Protein AF-A0A966S948-F1 (afdb_monomer_lite)

Secondary structure (DSSP, 8-state):
----------------THHHHHHHHHHHHHHHHHHHHHHHHS---HHHHHHHHHHHHHHHHHHHHHTT-HHHHHHHHHHHHHH-TT-HHHHHHHHHHHHHHHHHHH-TT--

pLDDT: mean 79.34, std 16.27, range [42.0, 92.38]

Foldseek 3Di:
DDDDDPPPPPDPPPVDLVVQLVVLVVVLVVVVVVLVVVPVVDPDDLLVSLQVNLVSLQVSLVSCLVSVVLVSSVVSLVSSCVSPVPPPVSVVSVVVSVVSNVVCVVPVPDD

Sequence (111 aa):
TRIELIDDVLGVFRIHAASASSSIVRNRDAEMTVVNSHLEKNDFAASTVRRRIGLSHYSAARAFTKANDFHNAWREFVTALRHDPRFLRTYAGLALLLVASLRNFKQPNQR

Structure (mmCIF, N/CA/C/O backbone):
data_AF-A0A966S948-F1
#
_entry.id   AF-A0A966S948-F1
#
loop_
_atom_site.group_PDB
_atom_site.id
_atom_site.type_symbol
_atom_site.label_atom_id
_atom_site.label_alt_id
_atom_site.label_comp_id
_atom_site.label_asym_id
_atom_site.label_entity_id
_atom_site.label_seq_id
_atom_site.pdbx_PDB_ins_code
_atom_site.Cartn_x
_atom_site.Cartn_y
_atom_site.Cartn_z
_atom_site.occupancy
_atom_site.B_iso_or_equiv
_atom_site.auth_seq_id
_atom_site.auth_comp_id
_atom_site.auth_asym_id
_atom_site.auth_atom_id
_atom_site.pdbx_PDB_model_num
ATOM 1 N N . THR A 1 1 ? 0.769 46.404 -10.162 1.00 42.00 1 THR A N 1
ATOM 2 C CA . THR A 1 1 ? 0.210 45.044 -10.306 1.00 42.00 1 THR A CA 1
ATOM 3 C C . THR A 1 1 ? -0.493 44.704 -9.010 1.00 42.00 1 THR A C 1
ATOM 5 O O . THR A 1 1 ? 0.176 44.614 -7.991 1.00 42.00 1 THR A O 1
ATOM 8 N N . ARG A 1 2 ? -1.830 44.684 -9.000 1.00 43.22 2 ARG A N 1
ATOM 9 C CA . ARG A 1 2 ? -2.645 44.494 -7.789 1.00 43.22 2 ARG A CA 1
ATOM 10 C C . ARG A 1 2 ? -3.025 43.016 -7.711 1.00 43.22 2 ARG A C 1
ATOM 12 O O . ARG A 1 2 ? -3.612 42.508 -8.658 1.00 43.22 2 ARG A O 1
ATOM 19 N N . ILE A 1 3 ? -2.630 42.332 -6.642 1.00 50.91 3 ILE A N 1
ATOM 20 C CA . ILE A 1 3 ? -3.091 40.971 -6.349 1.00 50.91 3 ILE A CA 1
ATOM 21 C C . ILE A 1 3 ? -4.321 41.144 -5.460 1.00 50.91 3 ILE A C 1
ATOM 23 O O . ILE A 1 3 ? -4.191 41.579 -4.319 1.00 50.91 3 ILE A O 1
ATOM 27 N N . GLU A 1 4 ? -5.507 40.889 -6.001 1.00 55.06 4 GLU A N 1
ATOM 28 C CA . GLU A 1 4 ? -6.739 40.817 -5.215 1.00 55.06 4 GLU A CA 1
ATOM 29 C C . GLU A 1 4 ? -6.940 39.363 -4.787 1.00 55.06 4 GLU A C 1
ATOM 31 O O . GLU A 1 4 ? -7.069 38.470 -5.625 1.00 55.06 4 GLU A O 1
ATOM 36 N N . LEU A 1 5 ? -6.891 39.120 -3.474 1.00 56.53 5 LEU A N 1
ATOM 37 C CA . LEU A 1 5 ? -7.289 37.845 -2.893 1.00 56.53 5 LEU A CA 1
ATOM 38 C C . LEU A 1 5 ? -8.813 37.768 -2.990 1.00 56.53 5 LEU A C 1
ATOM 40 O O . LEU A 1 5 ? -9.526 38.541 -2.354 1.00 56.53 5 LEU A O 1
ATOM 44 N N . ILE A 1 6 ? -9.300 36.863 -3.827 1.00 58.50 6 ILE A N 1
ATOM 45 C CA . ILE A 1 6 ? -10.716 36.538 -3.911 1.00 58.50 6 ILE A CA 1
ATOM 46 C C . ILE A 1 6 ? -11.078 35.754 -2.640 1.00 58.50 6 ILE A C 1
ATOM 48 O O . ILE A 1 6 ? -10.712 34.588 -2.504 1.00 58.50 6 ILE A O 1
ATOM 52 N N . ASP A 1 7 ? -11.791 36.406 -1.718 1.00 51.66 7 ASP A N 1
ATOM 53 C CA . ASP A 1 7 ? -12.472 35.800 -0.558 1.00 51.66 7 ASP A CA 1
ATOM 54 C C . ASP A 1 7 ? -13.738 35.038 -1.005 1.00 51.66 7 ASP A C 1
ATOM 56 O O . ASP A 1 7 ? -14.817 35.153 -0.418 1.00 51.66 7 ASP A O 1
ATOM 60 N N . ASP A 1 8 ? -13.639 34.265 -2.090 1.00 46.81 8 ASP A N 1
ATOM 61 C CA . ASP A 1 8 ? -14.738 33.404 -2.509 1.00 46.81 8 ASP A CA 1
ATOM 62 C C . ASP A 1 8 ? -14.743 32.191 -1.586 1.00 46.81 8 ASP A C 1
ATOM 64 O O . ASP A 1 8 ? -13.881 31.310 -1.643 1.00 46.81 8 ASP A O 1
ATOM 68 N N . VAL A 1 9 ? -15.681 32.264 -0.647 1.00 54.19 9 VAL A N 1
ATOM 69 C CA . VAL A 1 9 ? -16.114 31.259 0.313 1.00 54.19 9 VAL A CA 1
ATOM 70 C C . VAL A 1 9 ? -15.797 29.857 -0.208 1.00 54.19 9 VAL A C 1
ATOM 72 O O . VAL A 1 9 ? -16.567 29.269 -0.967 1.00 54.19 9 VAL A O 1
ATOM 75 N N . LEU A 1 10 ? -14.661 29.296 0.227 1.00 51.38 10 LEU A N 1
ATOM 76 C CA . LEU A 1 10 ? -14.377 27.875 0.073 1.00 51.38 10 LEU A CA 1
ATOM 77 C C . LEU A 1 10 ? -15.455 27.156 0.875 1.00 51.38 10 LEU A C 1
ATOM 79 O O . LEU A 1 10 ? -15.358 27.027 2.098 1.00 51.38 10 LEU A O 1
ATOM 83 N N . GLY A 1 11 ? -16.532 26.796 0.171 1.00 46.97 11 GLY A N 1
ATOM 84 C CA . GLY A 1 11 ? -17.710 26.156 0.723 1.00 46.97 11 GLY A CA 1
ATOM 85 C C . GLY A 1 11 ? -17.278 25.076 1.693 1.00 46.97 11 GLY A C 1
ATOM 86 O O . GLY A 1 11 ? -16.327 24.352 1.406 1.00 46.97 11 GLY A O 1
ATOM 87 N N . VAL A 1 12 ? -17.937 25.040 2.855 1.00 45.03 12 VAL A N 1
ATOM 88 C CA . VAL A 1 12 ? -17.669 24.127 3.970 1.00 45.03 12 VAL A CA 1
ATOM 89 C C . VAL A 1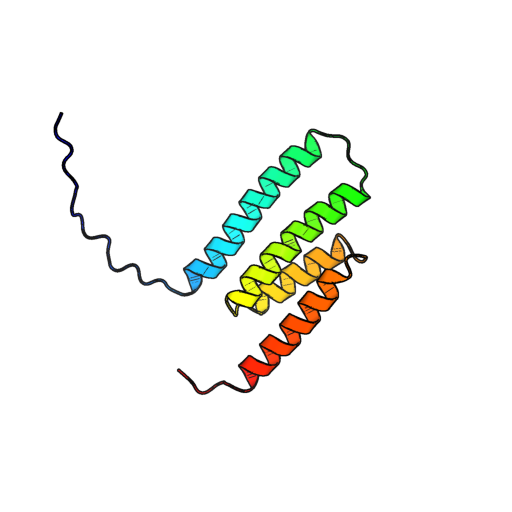 12 ? -17.127 22.810 3.427 1.00 45.03 12 VAL A C 1
ATOM 91 O O . VAL A 1 12 ? -17.894 21.987 2.919 1.00 45.03 12 VAL A O 1
ATOM 94 N N . PHE A 1 13 ? -15.804 22.623 3.497 1.00 43.25 13 PHE A N 1
ATOM 95 C CA . PHE A 1 13 ? -15.176 21.353 3.170 1.00 43.25 13 PHE A CA 1
ATOM 96 C C . PHE A 1 13 ? -15.642 20.398 4.261 1.00 43.25 13 PHE A C 1
ATOM 98 O O . PHE A 1 13 ? -15.002 20.213 5.294 1.00 43.25 13 PHE A O 1
ATOM 105 N N . ARG A 1 14 ? -16.818 19.804 4.054 1.00 44.94 14 ARG A N 1
ATOM 106 C CA . ARG A 1 14 ? -17.209 18.575 4.715 1.00 44.94 14 ARG A CA 1
ATOM 107 C C . ARG A 1 14 ? -16.160 17.575 4.273 1.00 44.94 14 ARG A C 1
ATOM 109 O O . ARG A 1 14 ? -16.240 17.017 3.182 1.00 44.94 14 ARG A O 1
ATOM 116 N N . ILE A 1 15 ? -15.141 17.399 5.109 1.00 50.19 15 ILE A N 1
ATOM 117 C CA . ILE A 1 15 ? -14.165 16.321 5.011 1.00 50.19 15 ILE A CA 1
ATOM 118 C C . ILE A 1 15 ? -14.958 15.037 5.269 1.00 50.19 15 ILE A C 1
ATOM 120 O O . ILE A 1 15 ? -14.963 14.473 6.358 1.00 50.19 15 ILE A O 1
ATOM 124 N N . HIS A 1 16 ? -15.747 14.618 4.283 1.00 47.25 16 HIS A N 1
ATOM 125 C CA . HIS A 1 16 ? -16.389 13.324 4.289 1.00 47.25 16 HIS A CA 1
ATOM 126 C C . HIS A 1 16 ? -15.262 12.296 4.315 1.00 47.25 16 HIS A C 1
ATOM 128 O O . HIS A 1 16 ? -14.290 12.430 3.574 1.00 47.25 16 HIS A O 1
ATOM 134 N N . ALA A 1 17 ? -15.378 11.271 5.159 1.00 48.88 17 ALA A N 1
ATOM 135 C CA . ALA A 1 17 ? -14.392 10.195 5.296 1.00 48.88 17 ALA A CA 1
ATOM 136 C C . ALA A 1 17 ? -13.989 9.548 3.946 1.00 48.88 17 ALA A C 1
ATOM 138 O O . ALA A 1 17 ? -12.901 8.993 3.825 1.00 48.88 17 ALA A O 1
ATOM 139 N N . ALA A 1 18 ? -14.806 9.719 2.899 1.00 51.31 18 ALA A N 1
ATOM 140 C CA . ALA A 1 18 ? -14.480 9.408 1.506 1.00 51.31 18 ALA A CA 1
ATOM 141 C C . ALA A 1 18 ? -13.201 10.100 0.973 1.00 51.31 18 ALA A C 1
ATOM 143 O O . ALA A 1 18 ? -12.548 9.579 0.071 1.00 51.31 18 ALA A O 1
ATOM 144 N N . SER A 1 19 ? -12.811 11.247 1.536 1.00 58.31 19 SER A N 1
ATOM 145 C CA . SER A 1 19 ? -11.645 12.035 1.119 1.00 58.31 19 SER A CA 1
ATOM 146 C C . SER A 1 19 ? -10.313 11.365 1.478 1.00 58.31 19 SER A C 1
ATOM 148 O O . SER A 1 19 ? -9.369 11.413 0.691 1.00 58.31 19 SER A O 1
ATOM 150 N N . ALA A 1 20 ? -10.242 10.680 2.626 1.00 61.56 20 ALA A N 1
ATOM 151 C CA . ALA A 1 20 ? -9.003 10.070 3.110 1.00 61.56 20 ALA A CA 1
ATOM 152 C C . ALA A 1 20 ? -8.657 8.780 2.352 1.00 61.56 20 ALA A C 1
ATOM 154 O O . ALA A 1 20 ? -7.533 8.618 1.888 1.00 61.56 20 ALA A O 1
ATOM 155 N N . SER A 1 21 ? -9.620 7.879 2.144 1.00 61.50 21 SER A N 1
ATOM 156 C CA . SER A 1 21 ? -9.361 6.671 1.350 1.00 61.50 21 SER A CA 1
ATOM 157 C C . SER A 1 21 ? -9.069 7.026 -0.109 1.00 61.50 21 SER A C 1
ATOM 159 O O . SER A 1 21 ? -8.136 6.489 -0.700 1.00 61.50 21 SER A O 1
ATOM 161 N N . SER A 1 22 ? -9.799 7.994 -0.676 1.00 74.44 22 SER A N 1
ATOM 162 C CA . SER A 1 22 ? -9.550 8.488 -2.034 1.00 74.44 22 SER A CA 1
ATOM 163 C C . SER A 1 22 ? -8.160 9.124 -2.180 1.00 74.44 22 SER A C 1
ATOM 165 O O . SER A 1 22 ? -7.487 8.893 -3.185 1.00 74.44 22 SER A O 1
ATOM 167 N N . SER A 1 23 ? -7.686 9.875 -1.179 1.00 83.50 23 SER A N 1
ATOM 168 C CA . SER A 1 23 ? -6.339 10.454 -1.209 1.00 83.50 23 SER A CA 1
ATOM 169 C C . SER A 1 23 ? -5.243 9.395 -1.087 1.00 83.50 23 SER A C 1
ATOM 171 O O . SER A 1 23 ? -4.255 9.482 -1.813 1.00 83.50 23 SER A O 1
ATOM 173 N N . ILE A 1 24 ? -5.435 8.358 -0.262 1.00 87.56 24 ILE A N 1
ATOM 174 C CA . ILE A 1 24 ? -4.488 7.238 -0.140 1.00 87.56 24 ILE A CA 1
ATOM 175 C C . ILE A 1 24 ? -4.389 6.462 -1.459 1.00 87.56 24 ILE A C 1
ATOM 177 O O . ILE A 1 24 ? -3.278 6.189 -1.912 1.00 87.56 24 ILE A O 1
ATOM 181 N N . VAL A 1 25 ? -5.524 6.154 -2.102 1.00 88.94 25 VAL A N 1
ATOM 182 C CA . VAL A 1 25 ? -5.559 5.477 -3.413 1.00 88.94 25 VAL A CA 1
ATOM 183 C C . VAL A 1 25 ? -4.802 6.294 -4.459 1.00 88.94 25 VAL A C 1
ATOM 185 O O . VAL A 1 25 ? -3.879 5.778 -5.083 1.00 88.94 25 VAL A O 1
ATOM 188 N N . ARG A 1 26 ? -5.137 7.584 -4.607 1.00 87.75 26 ARG A N 1
ATOM 189 C CA . ARG A 1 26 ? -4.466 8.464 -5.576 1.00 87.75 26 ARG A CA 1
ATOM 190 C C . ARG A 1 26 ? -2.966 8.574 -5.318 1.00 87.75 26 ARG A C 1
ATOM 192 O O . ARG A 1 26 ? -2.185 8.543 -6.262 1.00 87.75 26 ARG A O 1
ATOM 199 N N . ASN A 1 27 ? -2.561 8.692 -4.053 1.00 89.06 27 ASN A N 1
ATOM 200 C CA . ASN A 1 27 ? -1.152 8.780 -3.688 1.00 89.06 27 ASN A CA 1
ATOM 201 C C . ASN A 1 27 ? -0.398 7.492 -4.041 1.00 89.06 27 ASN A C 1
ATOM 203 O O . ASN A 1 27 ? 0.675 7.557 -4.634 1.00 89.06 27 ASN A O 1
ATOM 207 N N . ARG A 1 28 ? -0.985 6.328 -3.731 1.00 91.75 28 ARG A N 1
ATOM 208 C CA . ARG A 1 28 ? -0.447 5.027 -4.147 1.00 91.75 28 ARG A CA 1
ATOM 209 C C . ARG A 1 28 ? -0.303 4.958 -5.668 1.00 91.75 28 ARG A C 1
ATOM 211 O O . ARG A 1 28 ? 0.736 4.526 -6.145 1.00 91.75 28 ARG A O 1
ATOM 218 N N . ASP A 1 29 ? -1.310 5.379 -6.430 1.00 90.12 29 ASP A N 1
ATOM 219 C CA . ASP A 1 29 ? -1.259 5.328 -7.900 1.00 90.12 29 ASP A CA 1
ATOM 220 C C . ASP A 1 29 ? -0.185 6.224 -8.496 1.00 90.12 29 ASP A C 1
ATOM 222 O O . ASP A 1 29 ? 0.539 5.806 -9.403 1.00 90.12 29 ASP A O 1
ATOM 226 N N . ALA A 1 30 ? -0.037 7.433 -7.959 1.00 88.06 30 ALA A N 1
ATOM 227 C CA . ALA A 1 30 ? 1.037 8.332 -8.350 1.00 88.06 30 ALA A CA 1
ATOM 228 C C . ALA A 1 30 ? 2.411 7.711 -8.045 1.00 88.06 30 ALA A C 1
ATOM 230 O O . ALA A 1 30 ? 3.276 7.668 -8.921 1.00 88.06 3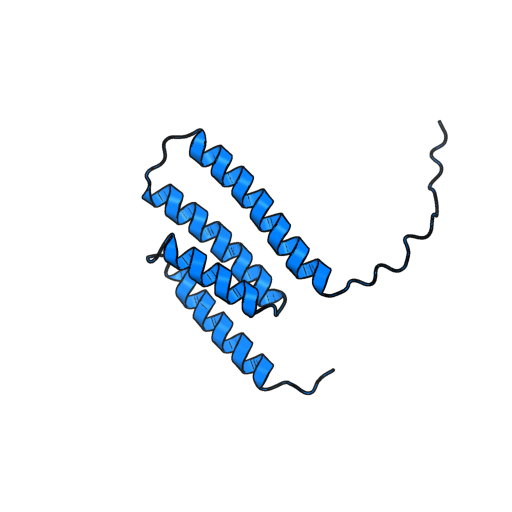0 ALA A O 1
ATOM 231 N N . GLU A 1 3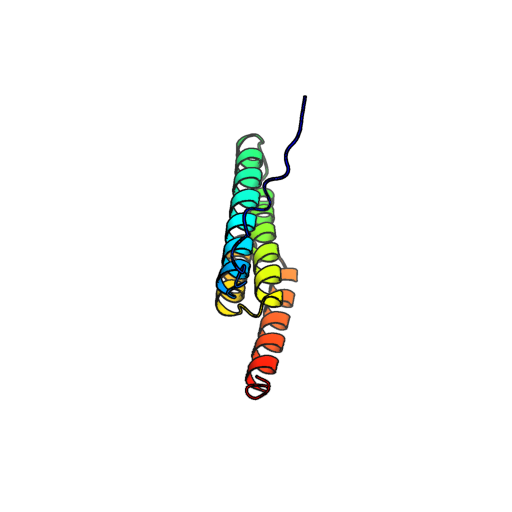1 ? 2.596 7.165 -6.837 1.00 90.12 31 GLU A N 1
ATOM 232 C CA . GLU A 1 31 ? 3.829 6.476 -6.442 1.00 90.12 31 GLU A CA 1
ATOM 233 C C . GLU A 1 31 ? 4.128 5.288 -7.368 1.00 90.12 31 GLU A C 1
ATOM 235 O O . GLU A 1 31 ? 5.240 5.169 -7.884 1.00 90.12 31 GLU A O 1
ATOM 240 N N . MET A 1 32 ? 3.129 4.446 -7.637 1.00 90.94 32 MET A N 1
ATOM 241 C CA . MET A 1 32 ? 3.254 3.277 -8.507 1.00 90.94 32 MET A CA 1
ATOM 242 C C . MET A 1 32 ? 3.565 3.650 -9.952 1.00 90.94 32 MET A C 1
ATOM 244 O O . MET A 1 32 ? 4.370 2.975 -10.585 1.00 90.94 32 MET A O 1
ATOM 248 N N . THR A 1 33 ? 2.997 4.739 -10.466 1.00 92.38 33 THR A N 1
ATOM 249 C CA . THR A 1 33 ? 3.310 5.243 -11.811 1.00 92.38 33 THR A CA 1
ATOM 250 C C . THR A 1 33 ? 4.780 5.645 -11.910 1.00 92.38 33 THR A C 1
ATOM 252 O O . THR A 1 33 ? 5.473 5.255 -12.849 1.00 92.38 33 THR A O 1
ATOM 255 N N . VAL A 1 34 ? 5.292 6.367 -10.907 1.00 89.25 34 VAL A N 1
ATOM 256 C CA . VAL A 1 34 ? 6.708 6.758 -10.851 1.00 89.25 34 VAL A CA 1
ATOM 257 C C . VAL A 1 34 ? 7.602 5.526 -10.734 1.00 89.25 34 VAL A C 1
ATOM 259 O O . VAL A 1 34 ? 8.567 5.401 -11.490 1.00 89.25 34 VAL A O 1
ATOM 262 N N . VAL A 1 35 ? 7.269 4.598 -9.833 1.00 88.69 35 VAL A N 1
ATOM 263 C CA . VAL A 1 35 ? 8.001 3.339 -9.655 1.00 88.69 35 VAL A CA 1
ATOM 264 C C . VAL A 1 35 ? 8.039 2.558 -10.964 1.00 88.69 35 VAL A C 1
ATOM 266 O O . VAL A 1 35 ? 9.130 2.233 -11.417 1.00 88.69 35 VAL A O 1
ATOM 269 N N . ASN A 1 36 ? 6.899 2.330 -11.613 1.00 89.00 36 ASN A N 1
ATOM 270 C CA . ASN A 1 36 ? 6.831 1.598 -12.877 1.00 89.00 36 ASN A CA 1
ATOM 271 C C . ASN A 1 36 ? 7.660 2.286 -13.965 1.00 89.00 36 ASN A C 1
ATOM 273 O O . ASN A 1 36 ? 8.505 1.638 -14.571 1.00 89.00 36 ASN A O 1
ATOM 277 N N . SER A 1 37 ? 7.538 3.609 -14.117 1.00 89.69 37 SER A N 1
ATOM 278 C CA . SER A 1 37 ? 8.334 4.358 -15.099 1.00 89.69 37 SER A CA 1
ATOM 279 C C . SER A 1 37 ? 9.846 4.243 -14.865 1.00 89.69 37 SER A C 1
ATOM 281 O O . SER A 1 37 ? 10.634 4.287 -15.808 1.00 89.69 37 SER A O 1
ATOM 283 N N . HIS A 1 38 ? 10.275 4.102 -13.607 1.00 86.38 38 HIS A N 1
ATOM 284 C CA . HIS A 1 38 ? 11.682 3.927 -13.262 1.00 86.38 38 HIS A CA 1
ATOM 285 C C . HIS A 1 38 ? 12.145 2.484 -13.477 1.00 86.38 38 HIS A C 1
ATOM 287 O O . HIS A 1 38 ? 13.274 2.266 -13.915 1.00 86.38 38 HIS A O 1
ATOM 293 N N . LEU A 1 39 ? 11.279 1.513 -13.183 1.00 88.00 39 LEU A N 1
ATOM 294 C CA . LEU A 1 39 ? 11.542 0.093 -13.395 1.00 88.00 39 LEU A CA 1
ATOM 295 C C . LEU A 1 39 ? 11.576 -0.275 -14.884 1.00 88.00 39 LEU A C 1
ATOM 297 O O . LEU A 1 39 ? 12.333 -1.156 -15.252 1.00 88.00 39 LEU A O 1
ATOM 301 N N . GLU A 1 40 ? 10.806 0.401 -15.737 1.00 89.56 40 GLU A N 1
ATOM 302 C CA . GLU A 1 40 ? 10.828 0.196 -17.194 1.00 89.56 40 GLU A CA 1
ATOM 303 C C . GLU A 1 40 ? 12.095 0.760 -17.852 1.00 89.56 40 GLU A C 1
ATOM 305 O O . GLU A 1 40 ? 12.570 0.229 -18.851 1.00 89.56 40 GLU A O 1
ATOM 310 N N . LYS A 1 41 ? 12.656 1.841 -17.298 1.00 88.12 41 LYS A N 1
ATOM 311 C CA . LYS A 1 41 ? 13.848 2.514 -17.843 1.00 88.12 41 LYS A CA 1
ATOM 312 C C . LYS A 1 41 ? 15.167 1.828 -17.496 1.00 88.12 41 LYS A C 1
ATOM 314 O O . LYS A 1 41 ? 16.186 2.165 -18.089 1.00 88.12 41 LYS A O 1
ATOM 319 N N . ASN A 1 42 ? 15.173 0.938 -16.510 1.00 86.44 42 ASN A N 1
ATOM 320 C CA . ASN A 1 42 ? 16.387 0.344 -15.964 1.00 86.44 42 ASN A CA 1
ATOM 321 C C . ASN A 1 42 ? 16.233 -1.170 -15.886 1.00 86.44 42 ASN A C 1
ATOM 323 O O . ASN A 1 42 ? 15.186 -1.667 -15.481 1.00 86.44 42 ASN A O 1
ATOM 327 N N . ASP A 1 43 ? 17.299 -1.901 -16.189 1.00 88.88 43 ASP A N 1
ATOM 328 C CA . ASP A 1 43 ? 17.265 -3.358 -16.127 1.00 88.88 43 ASP A CA 1
ATOM 329 C C . ASP A 1 43 ? 17.542 -3.837 -14.693 1.00 88.88 43 ASP A C 1
ATOM 331 O O . ASP A 1 43 ? 18.684 -3.962 -14.242 1.00 88.88 43 ASP A O 1
ATOM 335 N N . PHE A 1 44 ? 16.470 -4.020 -13.923 1.00 88.06 44 PHE A N 1
ATOM 336 C CA . PHE A 1 44 ? 16.538 -4.547 -12.565 1.00 88.06 44 PHE A CA 1
ATOM 337 C C . PHE A 1 44 ? 16.216 -6.038 -12.541 1.00 88.06 44 PHE A C 1
ATOM 339 O O . PHE A 1 44 ? 15.310 -6.517 -13.220 1.00 88.06 44 PHE A O 1
ATOM 346 N N . ALA A 1 45 ? 16.862 -6.771 -11.631 1.00 90.50 45 ALA A N 1
ATOM 347 C CA . ALA A 1 45 ? 16.472 -8.146 -11.345 1.00 90.50 45 ALA A CA 1
ATOM 348 C C . ALA A 1 45 ? 14.974 -8.234 -10.986 1.00 90.50 45 ALA A C 1
ATOM 350 O O . ALA A 1 45 ? 14.456 -7.439 -10.194 1.00 90.50 45 ALA A O 1
ATOM 351 N N . ALA A 1 46 ? 14.289 -9.259 -11.499 1.00 86.44 46 ALA A N 1
ATOM 352 C CA . ALA A 1 46 ? 12.855 -9.461 -11.275 1.00 86.44 46 ALA A CA 1
ATOM 353 C C . ALA A 1 46 ? 12.473 -9.527 -9.781 1.00 86.44 46 ALA A C 1
ATOM 355 O O . ALA A 1 46 ? 11.368 -9.142 -9.395 1.00 86.44 46 ALA A O 1
ATOM 356 N N . SER A 1 47 ? 13.386 -9.984 -8.918 1.00 86.69 47 SER A N 1
ATOM 357 C CA . SER A 1 47 ? 13.210 -9.979 -7.460 1.00 86.69 47 SER A CA 1
ATOM 358 C C . SER A 1 47 ? 13.135 -8.562 -6.881 1.00 86.69 47 SER A C 1
ATOM 360 O O . SER A 1 47 ? 12.295 -8.296 -6.022 1.00 86.69 47 SER A O 1
ATOM 362 N N . THR A 1 48 ? 13.961 -7.640 -7.376 1.00 87.38 48 THR A N 1
ATOM 363 C CA . THR A 1 48 ? 13.986 -6.229 -6.969 1.00 87.38 48 THR A CA 1
ATOM 364 C C . THR A 1 48 ? 12.714 -5.511 -7.403 1.00 87.38 48 THR A C 1
ATOM 366 O O . THR A 1 48 ? 12.106 -4.814 -6.591 1.00 87.38 48 THR A O 1
ATOM 369 N N . VAL A 1 49 ? 12.269 -5.743 -8.643 1.00 89.19 49 VAL A N 1
ATOM 370 C CA . VAL A 1 49 ? 10.996 -5.229 -9.182 1.00 89.19 49 VAL A CA 1
ATOM 371 C C . VAL A 1 49 ? 9.831 -5.661 -8.291 1.00 89.19 49 VAL A C 1
ATOM 373 O O . VAL A 1 49 ? 9.102 -4.825 -7.757 1.00 89.19 49 VAL A O 1
ATOM 376 N N . ARG A 1 50 ? 9.704 -6.972 -8.048 1.00 88.50 50 ARG A N 1
ATOM 377 C CA . ARG A 1 50 ? 8.642 -7.549 -7.209 1.00 88.50 50 ARG A CA 1
ATOM 378 C C . ARG A 1 50 ? 8.641 -6.980 -5.795 1.00 88.50 50 ARG A C 1
ATOM 380 O O . ARG A 1 50 ? 7.594 -6.569 -5.299 1.00 88.50 50 ARG A O 1
ATOM 387 N N . ARG A 1 51 ? 9.816 -6.893 -5.168 1.00 89.00 51 ARG A N 1
ATOM 388 C CA . ARG A 1 51 ? 9.973 -6.316 -3.830 1.00 89.00 51 ARG A CA 1
ATOM 389 C C . ARG A 1 51 ? 9.566 -4.845 -3.789 1.00 89.00 51 ARG A C 1
ATOM 391 O O . ARG A 1 51 ? 8.924 -4.421 -2.832 1.00 89.00 51 ARG A O 1
ATOM 398 N N . ARG A 1 52 ? 9.925 -4.055 -4.805 1.00 89.94 52 ARG A N 1
ATOM 399 C CA . ARG A 1 52 ? 9.594 -2.624 -4.852 1.00 89.94 52 ARG A CA 1
ATOM 400 C C . ARG A 1 52 ? 8.092 -2.391 -5.009 1.00 89.94 52 ARG A C 1
ATOM 402 O O . ARG A 1 52 ? 7.547 -1.563 -4.285 1.00 89.94 52 ARG A O 1
ATOM 409 N N . ILE A 1 53 ? 7.437 -3.159 -5.877 1.00 90.31 53 ILE A N 1
ATOM 410 C CA . ILE A 1 53 ? 5.977 -3.133 -6.038 1.00 90.31 53 ILE A CA 1
ATOM 411 C C . ILE A 1 53 ? 5.298 -3.546 -4.722 1.00 90.31 53 ILE A C 1
ATOM 413 O O . ILE A 1 53 ? 4.435 -2.833 -4.212 1.00 90.31 53 ILE A O 1
ATOM 417 N N . GLY A 1 54 ? 5.752 -4.643 -4.105 1.00 91.19 54 GLY A N 1
ATOM 418 C CA . GLY A 1 54 ? 5.234 -5.102 -2.814 1.00 91.19 54 GLY A CA 1
ATOM 419 C C . GLY A 1 54 ? 5.379 -4.063 -1.695 1.00 91.19 54 GLY A C 1
ATOM 420 O O . GLY A 1 54 ? 4.461 -3.883 -0.895 1.00 91.19 54 GLY A O 1
ATOM 421 N N . LEU A 1 55 ? 6.493 -3.324 -1.662 1.00 90.56 55 LEU A N 1
ATOM 422 C CA . LEU A 1 55 ? 6.722 -2.239 -0.700 1.00 90.56 55 LEU A CA 1
ATOM 423 C C . LEU A 1 55 ? 5.734 -1.077 -0.855 1.00 90.56 55 LEU A C 1
ATOM 425 O O . LEU A 1 55 ? 5.303 -0.530 0.160 1.00 90.56 55 LEU A O 1
ATOM 429 N N . SER A 1 56 ? 5.372 -0.717 -2.087 1.00 91.44 56 SER A N 1
ATOM 430 C CA . SER A 1 56 ? 4.406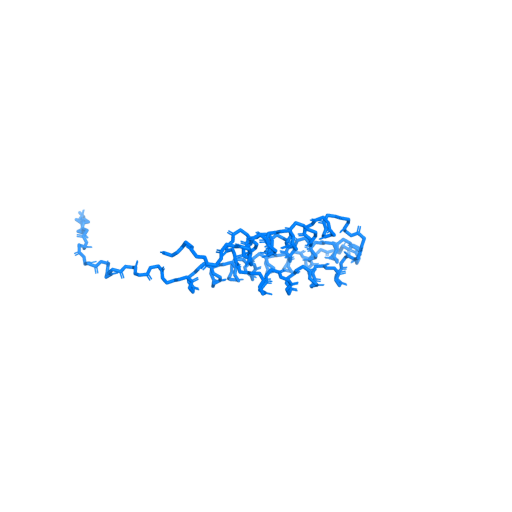 0.357 -2.348 1.00 91.44 56 SER A CA 1
ATOM 431 C C . SER A 1 56 ? 2.989 -0.044 -1.912 1.00 91.44 56 SER A C 1
ATOM 433 O O . SER A 1 56 ? 2.305 0.693 -1.204 1.00 91.44 56 SER A O 1
ATOM 435 N N . HIS A 1 57 ? 2.575 -1.285 -2.187 1.00 91.94 57 HIS A N 1
ATOM 436 C CA . HIS A 1 57 ? 1.312 -1.811 -1.651 1.00 91.94 57 HIS A CA 1
ATOM 437 C C . HIS A 1 57 ? 1.320 -1.895 -0.115 1.00 91.94 57 HIS A C 1
ATOM 439 O O . HIS A 1 57 ? 0.339 -1.548 0.543 1.00 91.94 57 HIS A O 1
ATOM 445 N N . TYR A 1 58 ? 2.445 -2.281 0.492 1.00 92.19 58 TYR A N 1
ATOM 446 C CA . TYR A 1 58 ? 2.596 -2.298 1.949 1.00 92.19 58 TYR A CA 1
ATOM 447 C C . TYR A 1 58 ? 2.495 -0.895 2.577 1.00 92.19 58 TYR A C 1
ATOM 449 O O . TYR A 1 58 ? 1.888 -0.738 3.643 1.00 92.19 58 TYR A O 1
ATOM 457 N N . SER A 1 59 ? 3.074 0.137 1.949 1.00 91.00 59 SER A N 1
ATOM 458 C CA . SER A 1 59 ? 2.989 1.518 2.446 1.00 91.00 59 SER A CA 1
ATOM 459 C C . SER A 1 59 ? 1.541 2.023 2.415 1.00 91.00 59 SER A C 1
ATOM 461 O O . SER A 1 59 ? 1.064 2.561 3.422 1.00 91.00 59 SER A O 1
ATOM 463 N N . ALA A 1 60 ? 0.812 1.746 1.329 1.00 92.06 60 ALA A N 1
ATOM 464 C CA . ALA A 1 60 ? -0.609 2.049 1.192 1.00 92.06 60 ALA A CA 1
ATOM 465 C C . ALA A 1 60 ? -1.458 1.306 2.237 1.00 92.06 60 ALA A C 1
ATOM 467 O O . ALA A 1 60 ? -2.284 1.918 2.915 1.00 92.06 60 ALA A O 1
ATOM 468 N N . ALA A 1 61 ? -1.202 0.012 2.455 1.00 92.12 61 ALA A N 1
ATOM 469 C CA . ALA A 1 61 ? -1.906 -0.789 3.457 1.00 92.12 61 ALA A CA 1
ATOM 470 C C . ALA A 1 61 ? -1.771 -0.210 4.877 1.00 92.12 61 ALA A C 1
ATOM 472 O O . ALA A 1 61 ? -2.742 -0.144 5.640 1.00 92.12 61 ALA A O 1
ATOM 473 N N . ARG A 1 62 ? -0.578 0.286 5.233 1.00 91.50 62 ARG A N 1
ATOM 474 C CA . ARG A 1 62 ? -0.360 0.989 6.508 1.00 91.50 62 ARG A CA 1
ATOM 475 C C . ARG A 1 62 ? -1.136 2.297 6.592 1.00 91.50 62 ARG A C 1
ATOM 477 O O . ARG A 1 62 ? -1.656 2.606 7.663 1.00 91.50 62 ARG A O 1
ATOM 484 N N . ALA A 1 63 ? -1.203 3.061 5.505 1.00 90.50 63 ALA A N 1
ATOM 485 C CA . ALA A 1 63 ? -1.982 4.294 5.466 1.00 90.50 63 ALA A CA 1
ATOM 486 C C . ALA A 1 63 ? -3.479 4.006 5.680 1.00 90.50 63 ALA A C 1
ATOM 488 O O . ALA A 1 63 ? -4.098 4.644 6.530 1.00 90.50 63 ALA A O 1
ATOM 489 N N . PHE A 1 64 ? -4.027 2.977 5.025 1.00 90.25 64 PHE A N 1
ATOM 490 C CA . PHE A 1 64 ? -5.412 2.538 5.239 1.00 90.25 64 PHE A CA 1
ATOM 491 C C . PHE A 1 64 ? -5.672 2.040 6.664 1.00 90.25 64 PHE A C 1
ATOM 493 O O . PHE A 1 64 ? -6.683 2.394 7.263 1.00 90.25 64 PHE A O 1
ATOM 500 N N . THR A 1 65 ? -4.729 1.293 7.250 1.00 89.56 65 THR A N 1
ATOM 501 C CA . THR A 1 65 ? -4.838 0.831 8.646 1.00 89.56 65 THR A CA 1
ATOM 502 C C . THR A 1 65 ? -4.921 2.014 9.615 1.00 89.56 65 THR A C 1
ATOM 504 O O . THR A 1 65 ? -5.724 1.992 10.543 1.00 89.56 65 THR A O 1
ATOM 507 N N . LYS A 1 66 ? -4.136 3.080 9.388 1.00 87.38 66 LYS A N 1
ATOM 508 C CA . LYS A 1 66 ? -4.214 4.320 10.183 1.00 87.38 66 LYS A CA 1
ATOM 509 C C . LYS A 1 66 ? -5.522 5.083 9.971 1.00 87.38 66 LYS A C 1
ATOM 511 O O . LYS A 1 66 ? -5.989 5.736 10.896 1.00 87.38 66 LYS A O 1
ATOM 516 N N . ALA A 1 67 ? -6.103 4.997 8.777 1.00 86.25 67 ALA A N 1
ATOM 517 C CA . ALA A 1 67 ? -7.390 5.601 8.447 1.00 86.25 67 ALA A CA 1
ATOM 518 C C . ALA A 1 67 ? -8.602 4.777 8.938 1.00 86.25 67 ALA A C 1
ATOM 520 O O . ALA A 1 67 ? -9.733 5.148 8.640 1.00 86.25 67 ALA A O 1
ATOM 521 N N . ASN A 1 68 ? -8.386 3.673 9.674 1.00 86.62 68 ASN A N 1
ATOM 522 C CA . ASN A 1 68 ? -9.410 2.691 10.072 1.00 86.62 68 ASN A CA 1
ATOM 523 C C . ASN A 1 68 ? -10.163 2.037 8.896 1.00 86.62 68 ASN A C 1
ATOM 525 O O . ASN A 1 68 ? -11.192 1.391 9.091 1.00 86.62 68 ASN A O 1
ATOM 529 N N . ASP A 1 69 ? -9.639 2.150 7.675 1.00 87.31 69 ASP A N 1
ATOM 530 C CA . ASP A 1 69 ? -10.192 1.503 6.488 1.00 87.31 69 ASP A CA 1
ATOM 531 C C . ASP A 1 69 ? -9.599 0.097 6.352 1.00 87.31 69 ASP A C 1
ATOM 533 O O . ASP A 1 69 ? -8.681 -0.174 5.571 1.00 87.31 69 ASP A O 1
ATOM 537 N N . PHE A 1 70 ? -10.091 -0.816 7.187 1.00 87.75 70 PHE A N 1
ATOM 538 C CA . PHE A 1 70 ? -9.545 -2.169 7.270 1.00 87.75 70 PHE A CA 1
ATOM 539 C C . PHE A 1 70 ? -9.809 -3.008 6.017 1.00 87.75 70 PHE A C 1
ATOM 541 O O . PHE A 1 70 ? -9.017 -3.898 5.707 1.00 87.75 70 PHE A O 1
ATOM 548 N N . HIS A 1 71 ? -10.885 -2.716 5.279 1.00 87.25 71 HIS A N 1
ATOM 549 C CA . HIS A 1 71 ? -11.214 -3.427 4.046 1.00 87.25 71 HIS A CA 1
ATOM 550 C C . HIS A 1 71 ? -10.152 -3.171 2.971 1.00 87.25 71 HIS A C 1
ATOM 552 O O . HIS A 1 71 ? -9.580 -4.115 2.419 1.00 87.25 71 HIS A O 1
ATOM 558 N N . ASN A 1 72 ? -9.830 -1.897 2.721 1.00 89.19 72 ASN A N 1
ATOM 559 C CA . ASN A 1 72 ? -8.788 -1.548 1.761 1.00 89.19 72 ASN A CA 1
ATOM 560 C C . ASN A 1 72 ? -7.394 -1.933 2.273 1.00 89.19 72 ASN A C 1
ATOM 562 O O . ASN A 1 72 ? -6.589 -2.439 1.492 1.00 89.19 72 ASN A O 1
ATOM 566 N N . ALA A 1 73 ? -7.124 -1.799 3.579 1.00 91.06 73 ALA A N 1
ATOM 567 C CA . ALA A 1 73 ? -5.862 -2.247 4.170 1.00 91.06 73 ALA A CA 1
ATOM 568 C C . ALA A 1 73 ? -5.603 -3.740 3.922 1.00 91.06 73 ALA A C 1
ATOM 570 O O . ALA A 1 73 ? -4.510 -4.110 3.493 1.00 91.06 73 ALA A O 1
ATOM 571 N N . TRP A 1 74 ? -6.610 -4.593 4.147 1.00 91.06 74 TRP A N 1
ATOM 572 C CA . TRP A 1 74 ? -6.499 -6.033 3.914 1.00 91.06 74 TRP A CA 1
ATOM 573 C C . TRP A 1 74 ? -6.166 -6.341 2.454 1.00 91.06 74 TRP A C 1
ATOM 575 O O . TRP A 1 74 ? -5.230 -7.092 2.177 1.00 91.06 74 TRP A O 1
ATOM 585 N N . ARG A 1 75 ? -6.887 -5.718 1.512 1.00 91.75 75 ARG A N 1
ATOM 586 C CA . ARG A 1 75 ? -6.652 -5.911 0.076 1.00 91.75 75 ARG A CA 1
ATOM 587 C C . ARG A 1 75 ? -5.221 -5.541 -0.318 1.00 91.75 75 ARG A C 1
ATOM 589 O O . ARG A 1 75 ? -4.567 -6.319 -1.004 1.00 91.75 75 ARG A O 1
ATOM 596 N N . GLU A 1 76 ? -4.721 -4.397 0.143 1.00 92.31 76 GLU A N 1
ATOM 597 C CA . GLU A 1 76 ? -3.362 -3.941 -0.173 1.00 92.31 76 GLU A CA 1
ATOM 598 C C . GLU A 1 76 ? -2.279 -4.829 0.464 1.00 92.31 76 GLU A C 1
ATOM 600 O O . GLU A 1 76 ? -1.292 -5.156 -0.196 1.00 92.31 76 GLU A O 1
ATOM 605 N N . PHE A 1 77 ? -2.469 -5.314 1.699 1.00 92.19 77 PHE A N 1
ATOM 606 C CA . PHE A 1 77 ? -1.537 -6.278 2.302 1.00 92.19 77 PHE A CA 1
ATOM 607 C C . PHE A 1 77 ? -1.494 -7.609 1.541 1.00 92.19 77 PHE A C 1
ATOM 609 O O . PHE A 1 77 ? -0.413 -8.170 1.353 1.00 92.19 77 PHE A O 1
ATOM 616 N N . VAL A 1 78 ? -2.643 -8.110 1.077 1.00 91.50 78 VAL A N 1
ATOM 617 C CA . VAL A 1 78 ? -2.704 -9.333 0.261 1.00 91.50 78 VAL A CA 1
ATOM 618 C C . VAL A 1 78 ? -1.979 -9.130 -1.069 1.00 91.50 78 VAL A C 1
ATOM 620 O O . VAL A 1 78 ? -1.206 -9.997 -1.479 1.00 91.50 78 VAL A O 1
ATOM 623 N N . THR A 1 79 ? -2.168 -7.985 -1.727 1.00 91.75 79 THR A N 1
ATOM 624 C CA . THR A 1 79 ? -1.444 -7.655 -2.963 1.00 91.75 79 THR A CA 1
ATOM 625 C C . THR A 1 79 ? 0.063 -7.565 -2.718 1.00 91.75 79 THR A C 1
ATOM 627 O O . THR A 1 79 ? 0.838 -8.168 -3.461 1.00 91.75 79 THR A O 1
ATOM 630 N N . ALA A 1 80 ? 0.492 -6.913 -1.633 1.00 90.94 80 ALA A N 1
ATOM 631 C CA . ALA A 1 80 ? 1.901 -6.853 -1.247 1.00 90.94 80 ALA A CA 1
ATOM 632 C C . ALA A 1 80 ? 2.512 -8.254 -1.066 1.00 90.94 80 ALA A C 1
ATOM 634 O O . ALA A 1 80 ? 3.615 -8.515 -1.548 1.00 90.94 80 ALA A O 1
ATOM 635 N N . LEU A 1 81 ? 1.775 -9.171 -0.430 1.00 89.94 81 LEU A N 1
ATOM 636 C CA . LEU A 1 81 ? 2.220 -10.544 -0.196 1.00 89.94 81 LEU A CA 1
ATOM 637 C C . LEU A 1 81 ? 2.312 -11.374 -1.484 1.00 89.94 81 LEU A C 1
ATOM 639 O O . LEU A 1 81 ? 3.211 -12.201 -1.621 1.00 89.94 81 LEU A O 1
ATOM 643 N N . ARG A 1 82 ? 1.408 -11.143 -2.444 1.00 89.94 82 ARG A N 1
ATOM 644 C CA . ARG A 1 82 ? 1.457 -11.795 -3.764 1.00 89.94 82 ARG A CA 1
ATOM 645 C C . ARG A 1 82 ? 2.701 -11.397 -4.557 1.00 89.94 82 ARG A C 1
ATOM 647 O O . ARG A 1 82 ? 3.243 -12.230 -5.278 1.00 89.94 82 ARG A O 1
ATOM 654 N N . HIS A 1 83 ? 3.154 -10.151 -4.424 1.00 88.38 83 HIS A N 1
ATOM 655 C CA . HIS A 1 83 ? 4.362 -9.681 -5.101 1.00 88.38 83 HIS A CA 1
ATOM 656 C C . HIS A 1 83 ? 5.642 -10.134 -4.397 1.00 88.38 83 HIS A C 1
ATOM 658 O O . HIS A 1 83 ? 6.551 -10.632 -5.062 1.00 88.38 83 HIS A O 1
ATOM 664 N N . ASP A 1 84 ? 5.710 -10.004 -3.071 1.00 84.19 84 ASP A N 1
ATOM 665 C CA . ASP A 1 84 ? 6.865 -10.439 -2.286 1.00 84.19 84 ASP A CA 1
ATOM 666 C C . ASP A 1 84 ? 6.443 -11.265 -1.056 1.00 84.19 84 ASP A C 1
ATOM 668 O O . ASP A 1 84 ? 6.249 -10.720 0.038 1.00 84.19 84 ASP A O 1
ATOM 672 N N . PRO A 1 85 ? 6.352 -12.602 -1.193 1.00 80.75 85 PRO A N 1
ATOM 673 C CA . PRO A 1 85 ? 5.982 -13.480 -0.085 1.00 80.75 85 PRO A CA 1
ATOM 674 C C . PRO A 1 85 ? 7.073 -13.582 0.990 1.00 80.75 85 PRO A C 1
ATOM 676 O O . PRO A 1 85 ? 6.800 -14.054 2.095 1.00 80.75 85 PRO A O 1
ATOM 679 N N . ARG A 1 86 ? 8.307 -13.141 0.693 1.00 81.62 86 ARG A N 1
ATOM 680 C CA . ARG A 1 86 ? 9.436 -13.154 1.637 1.00 81.62 86 ARG A CA 1
ATOM 681 C C . ARG A 1 86 ? 9.489 -11.894 2.498 1.00 81.62 86 ARG A C 1
ATOM 683 O O . ARG A 1 86 ? 10.345 -11.790 3.379 1.00 81.62 86 ARG A O 1
ATOM 690 N N . PHE A 1 87 ? 8.585 -10.938 2.287 1.00 78.94 87 PHE A N 1
ATOM 691 C CA . PHE A 1 87 ? 8.567 -9.712 3.066 1.00 78.94 87 PHE A CA 1
ATOM 692 C C . PHE A 1 87 ? 7.966 -9.958 4.459 1.00 78.94 87 PHE A C 1
ATOM 694 O O . PHE A 1 87 ? 6.780 -9.752 4.700 1.00 78.94 87 PHE A O 1
ATOM 701 N N . LEU A 1 88 ? 8.815 -10.370 5.411 1.00 82.94 88 LEU A N 1
ATOM 702 C CA . LEU A 1 88 ? 8.450 -10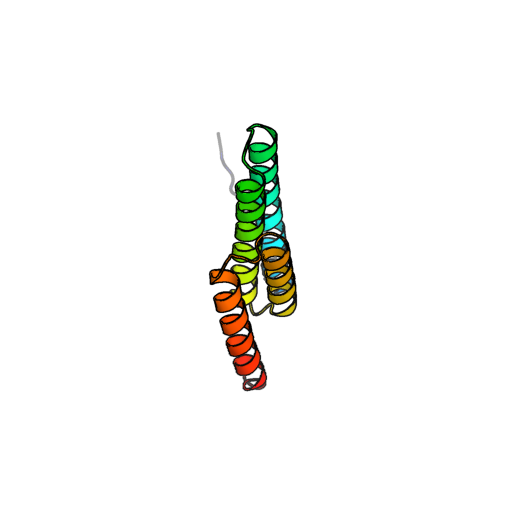.647 6.814 1.00 82.94 88 LEU A CA 1
ATOM 703 C C . LEU A 1 88 ? 7.658 -9.500 7.469 1.00 82.94 88 LEU A C 1
ATOM 705 O O . LEU A 1 88 ? 6.780 -9.721 8.301 1.00 82.94 88 LEU A O 1
ATOM 709 N N . ARG A 1 89 ? 7.929 -8.258 7.052 1.00 83.62 89 ARG A N 1
ATOM 710 C CA . ARG A 1 89 ? 7.229 -7.061 7.537 1.00 83.62 89 ARG A CA 1
ATOM 711 C C . ARG A 1 89 ? 5.743 -7.041 7.155 1.00 83.62 89 ARG A C 1
ATOM 713 O O . ARG A 1 89 ? 4.956 -6.508 7.932 1.00 83.62 89 ARG A O 1
ATOM 720 N N . THR A 1 90 ? 5.338 -7.647 6.034 1.00 85.88 90 THR A N 1
ATOM 721 C CA . THR A 1 90 ? 3.918 -7.774 5.644 1.00 85.88 90 THR A CA 1
ATOM 722 C C . THR A 1 90 ? 3.137 -8.585 6.667 1.00 85.88 90 THR A C 1
ATOM 724 O O . THR A 1 90 ? 2.041 -8.188 7.049 1.00 85.88 90 THR A O 1
ATOM 727 N N . TYR A 1 91 ? 3.718 -9.675 7.172 1.00 87.75 91 TYR A N 1
ATOM 728 C CA . TYR A 1 91 ? 3.077 -10.523 8.178 1.00 87.75 91 TYR A CA 1
ATOM 729 C C . TYR A 1 91 ? 2.898 -9.787 9.508 1.00 87.75 91 TYR A C 1
ATOM 731 O O . TYR A 1 91 ? 1.824 -9.846 10.101 1.00 87.75 91 TYR A O 1
ATOM 739 N N . ALA A 1 92 ? 3.906 -9.020 9.938 1.00 89.19 92 ALA A N 1
ATOM 740 C CA . ALA A 1 92 ? 3.779 -8.153 11.110 1.00 89.19 92 ALA A CA 1
ATOM 741 C C . ALA A 1 92 ? 2.693 -7.077 10.912 1.00 89.19 92 ALA A C 1
ATOM 743 O O . ALA A 1 92 ? 1.916 -6.802 11.825 1.00 89.19 92 ALA A O 1
ATOM 744 N N . GLY A 1 93 ? 2.601 -6.503 9.706 1.00 87.69 93 GLY A N 1
ATOM 745 C CA . GLY A 1 93 ? 1.547 -5.557 9.335 1.00 87.69 93 GLY A CA 1
ATOM 746 C C . GLY A 1 93 ? 0.144 -6.168 9.377 1.00 87.69 93 GLY A C 1
ATOM 747 O O . GLY A 1 93 ? -0.763 -5.557 9.936 1.00 87.69 93 GLY A O 1
ATOM 748 N N . LEU A 1 94 ? -0.022 -7.391 8.867 1.00 89.62 94 LEU A N 1
ATOM 749 C CA . LEU A 1 94 ? -1.278 -8.146 8.931 1.00 89.62 94 LEU A CA 1
ATOM 750 C C . LEU A 1 94 ? -1.673 -8.492 10.370 1.00 89.62 94 LEU A C 1
ATOM 752 O O . LEU A 1 94 ? -2.833 -8.327 10.740 1.00 89.62 94 LEU A O 1
ATOM 756 N N . ALA A 1 95 ? -0.720 -8.921 11.200 1.00 90.12 95 ALA A N 1
ATOM 757 C CA . ALA A 1 95 ? -0.974 -9.175 12.616 1.00 90.12 95 ALA A CA 1
ATOM 758 C C . ALA A 1 95 ? -1.449 -7.899 13.330 1.00 90.12 95 ALA A C 1
ATOM 760 O O . ALA A 1 95 ? -2.436 -7.925 14.065 1.00 90.12 95 ALA A O 1
ATOM 761 N N . LEU A 1 96 ? -0.802 -6.761 13.057 1.00 90.12 96 LEU A N 1
ATOM 762 C CA . LEU A 1 96 ? -1.208 -5.471 13.609 1.00 90.12 96 LEU A CA 1
ATOM 763 C C . LEU A 1 96 ? -2.599 -5.047 13.116 1.00 90.12 96 LEU A C 1
ATOM 765 O O . LEU A 1 96 ? -3.394 -4.542 13.907 1.00 90.12 96 LEU A O 1
ATOM 769 N N . LEU A 1 97 ? -2.908 -5.280 11.837 1.00 90.75 97 LEU A N 1
ATOM 770 C CA . LEU A 1 97 ? -4.228 -5.027 11.262 1.00 90.75 97 LEU A CA 1
ATOM 771 C C . LEU A 1 97 ? -5.309 -5.860 11.960 1.00 90.75 97 LEU A C 1
ATOM 773 O O . LEU A 1 97 ? -6.360 -5.322 12.297 1.00 90.75 97 LEU A O 1
ATOM 777 N N . LEU A 1 98 ? -5.051 -7.145 12.221 1.00 89.81 98 LEU A N 1
ATOM 778 C CA . LEU A 1 98 ? -5.979 -8.015 12.946 1.00 89.81 98 LEU A CA 1
ATOM 779 C C . LEU A 1 98 ? -6.221 -7.511 14.371 1.00 89.81 98 LEU A C 1
ATOM 781 O O . LEU A 1 98 ? -7.371 -7.384 14.783 1.00 89.81 98 LEU A O 1
ATOM 785 N N . VAL A 1 99 ? -5.163 -7.151 15.101 1.00 89.75 99 VAL A N 1
ATOM 786 C CA . VAL A 1 99 ? -5.285 -6.584 16.456 1.00 89.75 99 VAL A CA 1
ATOM 787 C C . VAL A 1 99 ? -6.080 -5.274 16.442 1.00 89.75 99 VAL A C 1
ATOM 789 O O . VAL A 1 99 ? -6.967 -5.084 17.275 1.00 89.75 99 VAL A O 1
ATOM 792 N N . ALA A 1 100 ? -5.799 -4.379 15.491 1.00 86.44 100 ALA A N 1
ATOM 793 C CA . ALA A 1 100 ? -6.508 -3.108 15.349 1.00 86.44 100 ALA A CA 1
ATOM 794 C C . ALA A 1 100 ? -7.989 -3.310 14.991 1.00 86.44 100 ALA A C 1
ATOM 796 O O . ALA A 1 100 ? -8.859 -2.672 15.584 1.00 86.44 100 ALA A O 1
ATOM 797 N N . SER A 1 101 ? -8.273 -4.240 14.079 1.00 85.88 101 SER A N 1
ATOM 798 C CA . SER A 1 101 ? -9.629 -4.614 13.680 1.00 85.88 101 SER A CA 1
ATOM 799 C C . SER A 1 101 ? -10.418 -5.154 14.875 1.00 85.88 101 SER A C 1
ATOM 801 O O . SER A 1 101 ? -11.473 -4.618 15.210 1.00 85.88 101 SER A O 1
ATOM 803 N N . LEU A 1 102 ? -9.863 -6.128 15.609 1.00 85.94 102 LEU A N 1
ATOM 804 C CA . LEU A 1 102 ? -10.484 -6.702 16.811 1.00 85.94 102 LEU A CA 1
ATOM 805 C C . LEU A 1 102 ? -10.737 -5.656 17.903 1.00 85.94 102 LEU A C 1
ATOM 807 O O . LEU A 1 102 ? -11.780 -5.675 18.559 1.00 85.94 102 LEU A O 1
ATOM 811 N N . ARG A 1 103 ? -9.804 -4.717 18.091 1.00 84.38 103 ARG A N 1
ATOM 812 C CA . ARG A 1 103 ? -9.972 -3.615 19.043 1.00 84.38 103 ARG A CA 1
ATOM 813 C C . ARG A 1 103 ? -11.132 -2.697 18.649 1.00 84.38 103 ARG A C 1
ATOM 815 O O . ARG A 1 103 ? -11.913 -2.339 19.527 1.00 84.38 103 ARG A O 1
ATOM 822 N N . ASN A 1 104 ? -11.276 -2.368 17.364 1.00 77.81 104 ASN A N 1
ATOM 823 C CA . ASN A 1 104 ? -12.410 -1.576 16.877 1.00 77.81 104 ASN A CA 1
ATOM 824 C C . ASN A 1 104 ? -13.741 -2.332 16.999 1.00 77.81 104 ASN A C 1
ATOM 826 O O . ASN A 1 104 ? -14.731 -1.731 17.404 1.00 77.81 104 ASN A O 1
ATOM 830 N N . PHE A 1 105 ? -13.772 -3.649 16.759 1.00 71.81 105 PHE A N 1
ATOM 831 C CA . PHE A 1 105 ? -14.974 -4.464 17.002 1.00 71.81 105 PHE A CA 1
ATOM 832 C C . PHE A 1 105 ? -15.423 -4.446 18.469 1.00 71.81 105 PHE A C 1
ATOM 834 O O . PHE A 1 105 ? -16.617 -4.515 18.745 1.00 71.81 105 PHE A O 1
ATOM 841 N N . LYS A 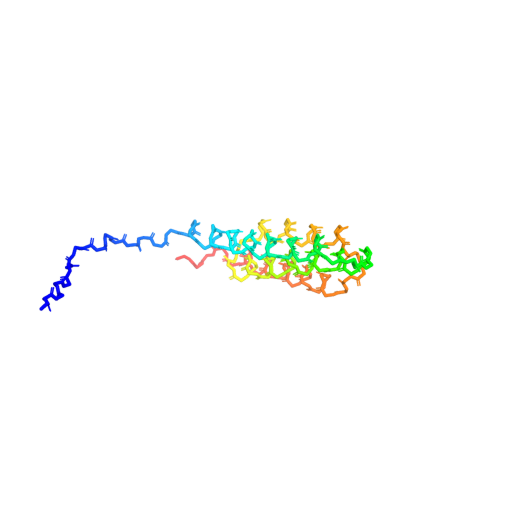1 106 ? -14.483 -4.333 19.416 1.00 69.31 106 LYS A N 1
ATOM 842 C CA . LYS A 1 106 ? -14.784 -4.264 20.853 1.00 69.31 106 LYS A CA 1
ATOM 843 C C . LYS A 1 106 ? -15.241 -2.870 21.317 1.00 69.31 106 LYS A C 1
ATOM 845 O O . LYS A 1 106 ? -15.785 -2.756 22.411 1.00 69.31 106 LYS A O 1
ATOM 850 N N . GLN A 1 107 ? -15.056 -1.821 20.510 1.00 60.88 107 GLN A N 1
ATOM 851 C CA . GLN A 1 107 ? -15.459 -0.441 20.822 1.00 60.88 107 GLN A CA 1
ATOM 852 C C . GLN A 1 107 ? -16.539 0.104 19.861 1.00 60.88 107 GLN A C 1
ATOM 854 O O . GLN A 1 107 ? -16.338 1.157 19.261 1.00 60.88 107 GLN A O 1
ATOM 859 N N . PRO A 1 108 ? -17.715 -0.539 19.712 1.00 56.12 108 PRO A N 1
ATOM 860 C CA . PRO A 1 108 ? -18.748 -0.035 18.806 1.00 56.12 108 PRO A CA 1
ATOM 861 C C . PRO A 1 108 ? -19.470 1.228 19.318 1.00 56.12 108 PRO A C 1
ATOM 863 O O . PRO A 1 108 ? -20.265 1.793 18.573 1.00 56.12 108 PRO A O 1
ATOM 866 N N . ASN A 1 109 ? -19.230 1.675 20.561 1.00 48.59 109 ASN A N 1
ATOM 867 C CA . ASN A 1 109 ? -20.117 2.615 21.262 1.00 48.59 109 ASN A CA 1
ATOM 868 C C . ASN A 1 109 ? -19.486 3.941 21.727 1.00 48.59 109 ASN A C 1
ATOM 870 O O . ASN A 1 109 ? -19.889 4.475 22.755 1.00 48.59 109 ASN A O 1
ATOM 874 N N . GLN A 1 110 ? -18.505 4.486 21.006 1.00 51.84 110 GLN A N 1
ATOM 875 C CA . GLN A 1 110 ? -18.139 5.901 21.168 1.00 51.84 110 GLN A CA 1
ATOM 876 C C . GLN A 1 110 ? -18.265 6.602 19.816 1.00 51.84 110 GLN A C 1
ATOM 878 O O . GLN A 1 110 ? -17.302 6.717 19.059 1.00 51.84 110 GLN A O 1
ATOM 883 N N . ARG A 1 111 ? -19.504 6.975 19.495 1.00 43.53 111 ARG A N 1
ATOM 884 C CA . ARG A 1 111 ? -19.840 7.986 18.495 1.00 43.53 111 ARG A CA 1
ATOM 885 C C . ARG A 1 111 ? -20.370 9.207 19.219 1.00 43.53 111 ARG A C 1
ATOM 887 O O . ARG A 1 111 ? -21.117 8.993 20.199 1.00 43.53 111 ARG A O 1
#

Radius of gyration: 18.86 Å; chains: 1; bounding box: 37×58×39 Å